Protein AF-A0A7C1BNC7-F1 (afdb_monomer_lite)

Structure (mmCIF, N/CA/C/O backbone):
data_AF-A0A7C1BNC7-F1
#
_entry.id   AF-A0A7C1BNC7-F1
#
loop_
_atom_site.group_PDB
_atom_site.id
_atom_site.type_symbol
_atom_site.label_atom_id
_atom_site.label_alt_id
_atom_site.label_comp_id
_atom_site.label_asym_id
_atom_site.label_entity_id
_atom_site.label_seq_id
_atom_site.pdbx_PDB_ins_code
_atom_site.Cartn_x
_atom_site.Cartn_y
_atom_site.Cartn_z
_atom_site.occupancy
_atom_site.B_iso_or_equiv
_atom_site.auth_seq_id
_atom_site.auth_comp_id
_atom_site.auth_asym_id
_atom_site.auth_atom_id
_atom_site.pdbx_PDB_model_num
ATOM 1 N N . MET A 1 1 ? 32.310 -44.045 19.141 1.00 50.91 1 MET A N 1
ATOM 2 C CA . MET A 1 1 ? 32.135 -44.228 20.597 1.00 50.91 1 MET A CA 1
ATOM 3 C C . MET A 1 1 ? 33.306 -43.571 21.311 1.00 50.91 1 MET A C 1
ATOM 5 O O . MET A 1 1 ? 34.393 -44.099 21.191 1.00 50.91 1 MET A O 1
ATOM 9 N N . HIS A 1 2 ? 33.094 -42.441 21.989 1.00 42.00 2 HIS A N 1
ATOM 10 C CA . HIS A 1 2 ? 33.748 -42.052 23.249 1.00 42.00 2 HIS A CA 1
ATOM 11 C C . HIS A 1 2 ? 32.903 -40.919 23.857 1.00 42.00 2 HIS A C 1
ATOM 13 O O . HIS A 1 2 ? 32.664 -39.899 23.219 1.00 42.00 2 HIS A O 1
ATOM 19 N N . LYS A 1 3 ? 32.340 -41.189 25.039 1.00 45.69 3 LYS A N 1
ATOM 20 C CA . LYS A 1 3 ? 31.534 -40.287 25.878 1.00 45.69 3 LYS A CA 1
ATOM 21 C C . LYS A 1 3 ? 32.444 -39.530 26.868 1.00 45.69 3 LYS A C 1
ATOM 23 O O . LYS A 1 3 ? 33.565 -39.976 27.087 1.00 45.69 3 LYS A O 1
ATOM 28 N N . LEU A 1 4 ? 31.821 -38.561 27.562 1.00 39.50 4 LEU A N 1
ATOM 29 C CA . LEU A 1 4 ? 32.173 -37.865 28.827 1.00 39.50 4 LEU A CA 1
ATOM 30 C C . LEU A 1 4 ? 32.890 -36.510 28.643 1.00 39.50 4 LEU A C 1
ATOM 32 O O . LEU A 1 4 ? 33.807 -36.433 27.843 1.00 39.50 4 LEU A O 1
ATOM 36 N N . SER A 1 5 ? 32.559 -35.397 29.324 1.00 43.25 5 SER A N 1
ATOM 37 C CA . SER A 1 5 ? 31.726 -35.080 30.515 1.00 43.25 5 SER A CA 1
ATOM 38 C C . SER A 1 5 ? 31.451 -33.543 30.529 1.00 43.25 5 SER A C 1
ATOM 40 O O . SER A 1 5 ? 32.332 -32.804 30.107 1.00 43.25 5 SER A O 1
ATOM 42 N N . LEU A 1 6 ? 30.232 -33.017 30.786 1.00 37.44 6 LEU A N 1
ATOM 43 C CA . LEU A 1 6 ? 29.734 -32.380 32.049 1.00 37.44 6 LEU A CA 1
ATOM 44 C C . LEU A 1 6 ? 30.789 -31.492 32.762 1.00 37.44 6 LEU A C 1
ATOM 46 O O . LEU A 1 6 ? 31.862 -32.011 33.039 1.00 37.44 6 LEU A O 1
ATOM 50 N N . PHE A 1 7 ? 30.629 -30.212 33.141 1.00 39.22 7 PHE A N 1
ATOM 51 C CA . PHE A 1 7 ? 29.534 -29.365 33.667 1.00 39.22 7 PHE A CA 1
ATOM 52 C C . PHE A 1 7 ? 30.021 -27.887 33.622 1.00 39.22 7 PHE A C 1
ATOM 54 O O . PHE A 1 7 ? 31.205 -27.676 33.862 1.00 39.22 7 PHE A O 1
ATOM 61 N N . LEU A 1 8 ? 29.150 -26.876 33.474 1.00 39.56 8 LEU A N 1
ATOM 62 C CA . LEU A 1 8 ? 28.948 -25.829 34.502 1.00 39.56 8 LEU A CA 1
ATOM 63 C C . LEU A 1 8 ? 27.827 -24.852 34.104 1.00 39.56 8 LEU A C 1
ATOM 65 O O . LEU A 1 8 ? 27.773 -24.340 32.991 1.00 39.56 8 LEU A O 1
ATOM 69 N N . PHE A 1 9 ? 26.947 -24.607 35.070 1.00 41.94 9 PHE A N 1
ATOM 70 C CA . PHE A 1 9 ? 25.934 -23.559 35.100 1.00 41.94 9 PHE A CA 1
ATOM 71 C C . PHE A 1 9 ? 26.563 -22.163 35.018 1.00 41.94 9 PHE A C 1
ATOM 73 O O . PHE A 1 9 ? 27.420 -21.845 35.839 1.00 41.94 9 PHE A O 1
ATOM 80 N N . THR A 1 10 ? 25.988 -21.290 34.189 1.00 44.81 10 THR A N 1
ATOM 81 C CA . THR A 1 10 ? 25.888 -19.868 34.537 1.00 44.81 10 THR A CA 1
ATOM 82 C C . THR A 1 10 ? 24.502 -19.367 34.149 1.00 44.81 10 THR A C 1
ATOM 84 O O . THR A 1 10 ? 24.225 -19.055 32.995 1.00 44.81 10 THR A O 1
ATOM 87 N N . ILE A 1 11 ? 23.606 -19.323 35.136 1.00 49.06 11 ILE A N 1
ATOM 88 C CA . ILE A 1 11 ? 22.424 -18.464 35.096 1.00 49.06 11 ILE A CA 1
ATOM 89 C C . ILE A 1 11 ? 22.947 -17.032 35.163 1.00 49.06 11 ILE A C 1
ATOM 91 O O . ILE A 1 11 ? 23.511 -16.642 36.182 1.00 49.06 11 ILE A O 1
ATOM 95 N N . LEU A 1 12 ? 22.744 -16.248 34.109 1.00 46.12 12 LEU A N 1
ATOM 96 C CA . LEU A 1 12 ? 22.811 -14.794 34.181 1.00 46.12 12 LEU A CA 1
ATOM 97 C C . LEU A 1 12 ? 21.624 -14.226 33.405 1.00 46.12 12 LEU A C 1
ATOM 99 O O . LEU A 1 12 ? 21.605 -14.198 32.182 1.00 46.12 12 LEU A O 1
ATOM 103 N N . ILE A 1 13 ? 20.658 -13.763 34.200 1.00 46.62 13 ILE A N 1
ATOM 104 C CA . ILE A 1 13 ? 19.745 -12.665 33.893 1.00 46.62 13 ILE A CA 1
ATOM 105 C C . ILE A 1 13 ? 18.776 -12.982 32.748 1.00 46.62 13 ILE A C 1
ATOM 107 O O . ILE A 1 13 ? 18.974 -12.612 31.595 1.00 46.62 13 ILE A O 1
ATOM 111 N N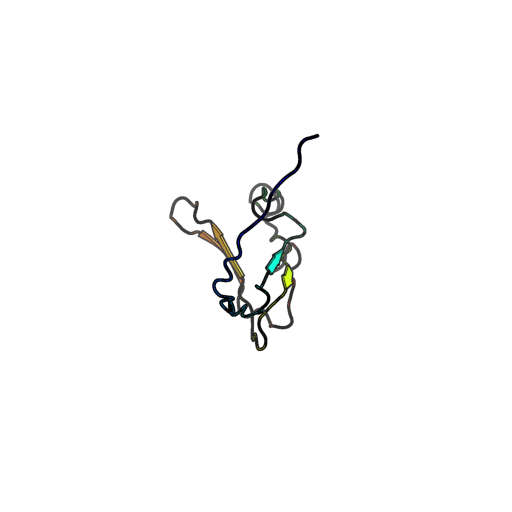 . THR A 1 14 ? 17.628 -13.562 33.111 1.00 42.81 14 THR A N 1
ATOM 112 C CA . THR A 1 14 ? 16.378 -13.200 32.440 1.00 42.81 14 THR A CA 1
ATOM 113 C C . THR A 1 14 ? 16.197 -11.698 32.629 1.00 42.81 14 THR A C 1
ATOM 115 O O . THR A 1 14 ? 15.604 -11.242 33.607 1.00 42.81 14 THR A O 1
ATOM 118 N N . ILE A 1 15 ? 16.741 -10.912 31.704 1.00 52.81 15 ILE A N 1
ATOM 119 C CA . ILE A 1 15 ? 16.151 -9.622 31.397 1.00 52.81 15 ILE A CA 1
ATOM 120 C C . ILE A 1 15 ? 14.716 -10.021 31.049 1.00 52.81 15 ILE A C 1
ATOM 122 O O . ILE A 1 15 ? 14.545 -10.868 30.162 1.00 52.81 15 ILE A O 1
ATOM 126 N N . PRO A 1 16 ? 13.671 -9.507 31.717 1.00 46.69 16 PRO A N 1
ATOM 127 C CA . PRO A 1 16 ? 12.426 -9.419 31.004 1.00 46.69 16 PRO A CA 1
ATOM 128 C C . PRO A 1 16 ? 12.784 -8.446 29.887 1.00 46.69 16 PRO A C 1
ATOM 130 O O . PRO A 1 16 ? 12.801 -7.231 30.079 1.00 46.69 16 PRO A O 1
ATOM 133 N N . LEU A 1 17 ? 13.200 -8.979 28.732 1.00 48.78 17 LEU A N 1
ATOM 134 C CA . LEU A 1 17 ? 12.926 -8.299 27.490 1.00 48.78 17 LEU A CA 1
ATOM 135 C C . LEU A 1 17 ? 11.435 -8.076 27.626 1.00 48.78 17 LEU A C 1
ATOM 137 O O . LEU A 1 17 ? 10.651 -9.024 27.558 1.00 48.78 17 LEU A O 1
ATOM 141 N N . PHE A 1 18 ? 11.068 -6.848 27.979 1.00 49.66 18 PHE A N 1
ATOM 142 C CA . PHE A 1 18 ? 9.753 -6.344 27.706 1.00 49.66 18 PHE A CA 1
ATOM 143 C C . PHE A 1 18 ? 9.629 -6.531 26.198 1.00 49.66 18 PHE A C 1
ATOM 145 O O . PHE A 1 18 ? 9.998 -5.674 25.402 1.00 49.66 18 PHE A O 1
ATOM 152 N N . SER A 1 19 ? 9.175 -7.717 25.796 1.00 47.94 19 SER A N 1
ATOM 153 C CA . SER A 1 19 ? 8.363 -7.846 24.621 1.00 47.94 19 SER A CA 1
ATOM 154 C C . SER A 1 19 ? 7.175 -6.973 24.974 1.00 47.94 19 SER A C 1
ATOM 156 O O . SER A 1 19 ? 6.224 -7.402 25.624 1.00 47.94 19 SER A O 1
ATOM 158 N N . ASN A 1 20 ? 7.266 -5.698 24.604 1.00 51.53 20 ASN A N 1
ATOM 159 C CA . ASN A 1 20 ? 6.083 -5.030 24.126 1.00 51.53 20 ASN A CA 1
ATOM 160 C C . ASN A 1 20 ? 5.623 -5.905 22.964 1.00 51.53 20 ASN A C 1
ATOM 162 O O . ASN A 1 20 ? 6.046 -5.712 21.829 1.00 51.53 20 ASN A O 1
ATOM 166 N N . GLY A 1 21 ? 4.818 -6.920 23.279 1.00 44.84 21 GLY A N 1
ATOM 167 C CA . GLY A 1 21 ? 4.111 -7.775 22.339 1.00 44.84 21 GLY A CA 1
ATOM 168 C C . GLY A 1 21 ? 3.023 -6.983 21.625 1.00 44.84 21 GLY A C 1
ATOM 169 O O . GLY A 1 21 ? 1.910 -7.466 21.461 1.00 44.84 21 GLY A O 1
ATOM 170 N N . GLY A 1 22 ? 3.325 -5.743 21.234 1.00 56.03 22 GLY A N 1
ATOM 171 C CA . GLY A 1 22 ? 2.642 -5.125 20.125 1.00 56.03 22 GLY A CA 1
ATOM 172 C C . GLY A 1 22 ? 3.072 -5.918 18.907 1.00 56.03 22 GLY A C 1
ATOM 173 O O . GLY A 1 22 ? 4.249 -5.909 18.547 1.00 56.03 22 GLY A O 1
ATOM 174 N N . MET A 1 23 ? 2.137 -6.661 18.323 1.00 65.06 23 MET A N 1
ATOM 175 C CA . MET A 1 23 ? 2.317 -7.221 16.990 1.00 65.06 23 MET A CA 1
ATOM 176 C C . MET A 1 23 ? 2.846 -6.101 16.091 1.00 65.06 23 MET A C 1
ATOM 178 O O . MET A 1 23 ? 2.244 -5.029 16.032 1.00 65.06 23 MET A O 1
ATOM 182 N N . ALA A 1 24 ? 4.000 -6.311 15.455 1.00 84.25 24 ALA A N 1
ATOM 183 C CA . ALA A 1 24 ? 4.484 -5.361 14.467 1.00 84.25 24 ALA A CA 1
ATOM 184 C C . ALA A 1 24 ? 3.454 -5.306 13.336 1.00 84.25 24 ALA A C 1
ATOM 186 O O . ALA A 1 24 ? 3.027 -6.349 12.841 1.00 84.25 24 ALA A O 1
ATOM 187 N N . MET A 1 25 ? 3.030 -4.099 12.962 1.00 94.25 25 MET A N 1
ATOM 188 C CA . MET A 1 25 ? 2.155 -3.924 11.811 1.00 94.25 25 MET A CA 1
ATOM 189 C C . MET A 1 25 ? 2.878 -4.433 10.561 1.00 94.25 25 MET A C 1
ATOM 191 O O . MET A 1 25 ? 4.044 -4.104 10.335 1.00 94.25 25 MET A O 1
ATOM 195 N N . GLU A 1 26 ? 2.182 -5.226 9.757 1.00 96.50 26 GLU A N 1
ATOM 196 C CA . GLU A 1 26 ? 2.716 -5.832 8.540 1.00 96.50 26 GLU A CA 1
ATOM 197 C C . GLU A 1 26 ? 1.924 -5.347 7.328 1.00 96.50 26 GLU A C 1
ATOM 199 O O . GLU A 1 26 ? 0.714 -5.141 7.424 1.00 96.50 26 GLU A O 1
ATOM 204 N N . ILE A 1 27 ? 2.604 -5.201 6.189 1.00 97.38 27 ILE A N 1
ATOM 205 C CA . ILE A 1 27 ? 2.004 -4.946 4.881 1.00 97.38 27 ILE A CA 1
ATOM 206 C C . ILE A 1 27 ? 2.504 -5.984 3.870 1.00 97.38 27 ILE A C 1
ATOM 208 O O . ILE A 1 27 ? 3.698 -6.274 3.796 1.00 97.38 27 ILE A O 1
ATOM 212 N N . VAL A 1 28 ? 1.586 -6.545 3.087 1.00 98.19 28 VAL A N 1
ATOM 213 C CA . VAL A 1 28 ? 1.848 -7.589 2.091 1.00 98.19 28 VAL A CA 1
ATOM 214 C C . VAL A 1 28 ? 1.140 -7.289 0.774 1.00 98.19 28 VAL A C 1
ATOM 216 O O . VAL A 1 28 ? 0.132 -6.584 0.732 1.00 98.19 28 VAL A O 1
ATOM 219 N N . SER A 1 29 ? 1.636 -7.877 -0.312 1.00 98.38 29 SER A N 1
ATOM 220 C CA . SER A 1 29 ? 0.998 -7.832 -1.625 1.00 98.38 29 SER A CA 1
ATOM 221 C C . SER A 1 29 ? 0.785 -9.240 -2.179 1.00 98.38 29 SER A C 1
ATOM 223 O O . SER A 1 29 ? 1.583 -10.144 -1.932 1.00 98.38 29 SER A O 1
ATOM 225 N N . LYS A 1 30 ? -0.303 -9.431 -2.934 1.00 98.25 30 LYS A N 1
ATOM 226 C CA . LYS A 1 30 ? -0.522 -10.624 -3.765 1.00 98.25 30 LYS A CA 1
ATOM 227 C C . LYS A 1 30 ? 0.227 -10.524 -5.100 1.00 98.25 30 LYS A C 1
ATOM 229 O O . LYS A 1 30 ? 0.442 -11.551 -5.736 1.00 98.25 30 LYS A O 1
ATOM 234 N N . ASP A 1 31 ? 0.639 -9.319 -5.493 1.00 98.12 31 ASP A N 1
ATOM 235 C CA . ASP A 1 31 ? 1.244 -9.048 -6.797 1.00 98.12 31 ASP A CA 1
ATOM 236 C C . ASP A 1 31 ? 2.765 -9.263 -6.788 1.00 98.12 31 ASP A C 1
ATOM 238 O O . ASP A 1 31 ? 3.345 -9.695 -7.783 1.00 98.12 31 ASP A O 1
ATOM 242 N N . PHE A 1 32 ? 3.422 -9.022 -5.650 1.00 98.19 32 PHE A N 1
ATOM 243 C CA . PHE A 1 32 ? 4.847 -9.294 -5.458 1.00 98.19 32 PHE A CA 1
ATOM 244 C C . PHE A 1 32 ? 5.196 -9.503 -3.982 1.00 98.19 32 PHE A C 1
ATOM 246 O O . PHE A 1 32 ? 4.463 -9.112 -3.075 1.00 98.19 32 PHE A O 1
ATOM 253 N N . LYS A 1 33 ? 6.350 -10.127 -3.728 1.00 98.06 33 LYS A N 1
ATOM 254 C CA . LYS A 1 33 ? 6.896 -10.289 -2.372 1.00 98.06 33 LYS A CA 1
ATOM 255 C C . LYS A 1 33 ? 7.874 -9.161 -2.054 1.00 98.06 33 LYS A C 1
ATOM 257 O O . LYS A 1 33 ? 8.446 -8.556 -2.956 1.00 98.06 33 LYS A O 1
ATOM 262 N N . HIS A 1 34 ? 8.112 -8.932 -0.766 1.00 97.31 34 HIS A N 1
ATOM 263 C CA . HIS A 1 34 ? 9.127 -7.989 -0.302 1.00 97.31 34 HIS A CA 1
ATOM 264 C C . HIS A 1 34 ? 10.493 -8.255 -0.966 1.00 97.31 34 HIS A C 1
ATOM 266 O O . HIS A 1 34 ? 10.934 -9.404 -1.046 1.00 97.31 34 HIS A O 1
ATOM 272 N N . ASN A 1 35 ? 11.141 -7.191 -1.450 1.00 96.69 35 ASN A N 1
ATOM 273 C CA . ASN A 1 35 ? 12.423 -7.216 -2.170 1.00 96.69 35 ASN A CA 1
ATOM 274 C C . ASN A 1 35 ? 12.455 -8.108 -3.421 1.00 96.69 35 ASN A C 1
ATOM 276 O O . ASN A 1 35 ? 13.514 -8.610 -3.797 1.00 96.69 35 ASN A O 1
ATOM 280 N N . GLN A 1 36 ? 11.312 -8.364 -4.053 1.00 97.88 36 GLN A N 1
ATOM 281 C CA . GLN A 1 36 ? 11.260 -8.990 -5.372 1.00 97.88 36 GLN A CA 1
ATOM 282 C C . GLN A 1 36 ? 10.921 -7.949 -6.435 1.00 97.88 36 GLN A C 1
ATOM 284 O O . GLN A 1 36 ? 10.422 -6.869 -6.125 1.00 97.88 36 GLN A O 1
ATOM 289 N N . SER A 1 37 ? 11.197 -8.281 -7.695 1.00 96.94 37 SER A N 1
ATOM 290 C CA . SER A 1 37 ? 10.874 -7.414 -8.825 1.00 96.94 37 SER A CA 1
ATOM 291 C C . SER A 1 37 ? 9.380 -7.096 -8.876 1.00 96.94 37 SER A C 1
ATOM 293 O O . SER A 1 37 ? 8.544 -7.991 -8.742 1.00 96.94 37 SER A O 1
ATOM 295 N N . ILE A 1 38 ? 9.064 -5.825 -9.117 1.00 97.62 38 ILE A N 1
ATOM 296 C CA . ILE A 1 38 ? 7.698 -5.355 -9.339 1.00 97.62 38 ILE A CA 1
ATOM 297 C C . ILE A 1 38 ? 7.266 -5.776 -10.758 1.00 97.62 38 ILE A C 1
ATOM 299 O O . ILE A 1 38 ? 7.981 -5.478 -11.719 1.00 97.62 38 ILE A O 1
ATOM 303 N N . PRO A 1 39 ? 6.132 -6.484 -10.925 1.00 98.19 39 PRO A N 1
ATOM 304 C CA . PRO A 1 39 ? 5.629 -6.864 -12.242 1.00 98.19 39 PRO A CA 1
ATOM 305 C C . PRO A 1 39 ? 5.368 -5.651 -13.159 1.00 98.19 39 PRO A C 1
ATOM 307 O O . PRO A 1 39 ? 4.832 -4.651 -12.679 1.00 98.19 39 PRO A O 1
ATOM 310 N N . PRO A 1 40 ? 5.622 -5.746 -14.484 1.00 98.31 40 PRO A N 1
ATOM 311 C CA . PRO A 1 40 ? 5.472 -4.618 -15.415 1.00 98.31 40 PRO A CA 1
ATOM 312 C C . PRO A 1 40 ? 4.090 -3.958 -15.430 1.00 98.31 40 PRO A C 1
ATOM 314 O O . PRO A 1 40 ? 3.963 -2.788 -15.757 1.00 98.31 40 PRO A O 1
ATOM 317 N N . ILE A 1 41 ? 3.027 -4.678 -15.055 1.00 98.38 41 ILE A N 1
ATOM 318 C CA . ILE A 1 41 ? 1.672 -4.108 -14.979 1.00 98.38 41 ILE A CA 1
ATOM 319 C C . ILE A 1 41 ? 1.575 -2.901 -14.023 1.00 98.38 41 ILE A C 1
ATOM 321 O O . ILE A 1 41 ? 0.708 -2.054 -14.238 1.00 98.38 41 ILE A O 1
ATOM 325 N N . HIS A 1 42 ? 2.476 -2.807 -13.037 1.00 98.06 42 HIS A N 1
ATOM 326 C CA . HIS A 1 42 ? 2.570 -1.715 -12.058 1.00 98.06 42 HIS A CA 1
ATOM 327 C C . HIS A 1 42 ? 3.630 -0.661 -12.400 1.00 98.06 42 HIS A C 1
ATOM 329 O O . HIS A 1 42 ? 3.973 0.153 -11.548 1.00 98.06 42 HIS A O 1
ATOM 335 N N . THR A 1 43 ? 4.211 -0.710 -13.598 1.00 96.62 43 THR A N 1
ATOM 336 C CA .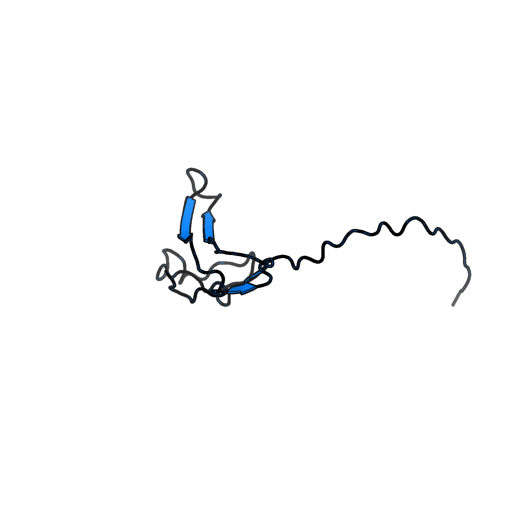 THR A 1 43 ? 5.245 0.234 -14.036 1.00 96.62 43 THR A CA 1
ATOM 337 C C . THR A 1 43 ? 4.806 0.957 -15.306 1.00 96.62 43 THR A C 1
ATOM 339 O O . THR A 1 43 ? 3.787 0.621 -15.922 1.00 96.62 43 THR A O 1
ATOM 342 N N . CYS A 1 44 ? 5.617 1.925 -15.738 1.00 95.19 44 CYS A N 1
ATOM 343 C CA . CYS A 1 44 ? 5.428 2.646 -16.996 1.00 95.19 44 CYS A CA 1
ATOM 344 C C . CYS A 1 44 ? 5.558 1.761 -18.251 1.00 95.19 44 CYS A C 1
ATOM 346 O O . CYS A 1 44 ? 5.080 2.154 -19.313 1.00 95.19 44 CYS A O 1
ATOM 348 N N . ASP A 1 45 ? 6.151 0.567 -18.137 1.00 97.12 45 ASP A N 1
ATOM 349 C CA . ASP A 1 45 ? 6.218 -0.416 -19.228 1.00 97.12 45 ASP A CA 1
ATOM 350 C C . ASP A 1 45 ? 4.902 -1.197 -19.402 1.00 97.12 45 ASP A C 1
ATOM 352 O O . ASP A 1 45 ? 4.731 -1.931 -20.380 1.00 97.12 45 ASP A O 1
ATOM 356 N N . GLY A 1 46 ? 3.973 -1.082 -18.448 1.00 97.25 46 GLY A N 1
ATOM 357 C CA . GLY A 1 46 ? 2.679 -1.750 -18.473 1.00 97.25 46 GLY A CA 1
ATOM 358 C C . GLY A 1 46 ? 1.510 -0.780 -18.403 1.00 97.25 46 GLY A C 1
ATOM 359 O O . GLY A 1 46 ? 1.355 0.100 -19.243 1.00 97.25 46 GLY A O 1
ATOM 360 N N . LYS A 1 47 ? 0.606 -1.022 -17.451 1.00 97.75 47 LYS A N 1
ATOM 361 C CA . LYS A 1 47 ? -0.659 -0.284 -17.330 1.00 97.75 47 LYS A CA 1
ATOM 362 C C . LYS A 1 47 ? -0.639 0.761 -16.219 1.00 97.75 47 LYS A C 1
ATOM 364 O O . LYS A 1 47 ? -1.670 1.394 -16.013 1.00 97.75 47 LYS A O 1
ATOM 369 N N . ASP A 1 48 ? 0.485 0.892 -15.516 1.00 96.75 48 ASP A N 1
ATOM 370 C CA . ASP A 1 48 ? 0.639 1.800 -14.380 1.00 96.75 48 ASP A CA 1
ATOM 371 C C . ASP A 1 48 ? -0.453 1.599 -13.307 1.00 96.75 48 ASP A C 1
ATOM 373 O O . ASP A 1 48 ? -0.997 2.542 -12.739 1.00 96.75 48 ASP A O 1
ATOM 377 N N . LEU A 1 49 ? -0.848 0.338 -13.070 1.00 97.62 49 LEU A N 1
ATOM 378 C CA . LEU A 1 49 ? -1.851 0.020 -12.051 1.00 97.62 49 LEU A CA 1
ATOM 379 C C . LEU A 1 49 ? -1.188 -0.056 -10.680 1.00 97.62 49 LEU A C 1
ATOM 381 O O . LEU A 1 49 ? -0.219 -0.793 -10.505 1.00 97.62 49 LEU A O 1
ATOM 385 N N . SER A 1 50 ? -1.768 0.601 -9.679 1.00 97.62 50 SER A N 1
ATOM 386 C CA . SER A 1 50 ? -1.337 0.431 -8.291 1.00 97.62 50 SER A CA 1
ATOM 387 C C . SER A 1 50 ? -1.413 -1.046 -7.866 1.00 97.62 50 SER A C 1
ATOM 389 O O . SER A 1 50 ? -2.340 -1.760 -8.271 1.00 97.62 50 SER A O 1
ATOM 391 N N . PRO A 1 51 ? -0.437 -1.562 -7.100 1.00 98.12 51 PRO A N 1
ATOM 392 C CA . PRO A 1 51 ? -0.453 -2.955 -6.682 1.00 98.12 51 PRO A CA 1
ATOM 393 C C . PRO A 1 51 ? -1.475 -3.193 -5.575 1.00 98.12 51 PRO A C 1
ATOM 395 O O . PRO A 1 51 ? -1.804 -2.298 -4.797 1.00 98.12 51 PRO A O 1
ATOM 398 N N . HIS A 1 52 ? -1.928 -4.436 -5.452 1.00 98.50 52 HIS A N 1
ATOM 399 C CA . HIS A 1 52 ? -2.649 -4.874 -4.265 1.00 98.50 52 HIS A CA 1
ATOM 400 C C . HIS A 1 52 ? -1.774 -4.663 -3.022 1.00 98.50 52 HIS A C 1
ATOM 402 O O . HIS A 1 52 ? -0.639 -5.145 -2.975 1.00 98.50 52 HIS A O 1
ATOM 408 N N . LEU A 1 53 ? -2.331 -4.081 -1.964 1.00 98.69 53 LEU A N 1
ATOM 409 C CA . LEU A 1 53 ? -1.691 -3.968 -0.654 1.00 98.69 53 LEU A CA 1
ATOM 410 C C . LEU A 1 53 ? -2.684 -4.366 0.432 1.00 98.69 53 LEU A C 1
ATOM 412 O O . LEU A 1 53 ? -3.803 -3.875 0.446 1.00 98.69 53 LEU A O 1
ATOM 416 N N . ALA A 1 54 ? -2.278 -5.217 1.365 1.00 98.50 54 ALA A N 1
ATOM 417 C CA . ALA A 1 54 ? -3.065 -5.564 2.543 1.00 98.50 54 ALA A CA 1
ATOM 418 C C . ALA A 1 54 ? -2.201 -5.445 3.792 1.00 98.50 54 ALA A C 1
ATOM 420 O O . ALA A 1 54 ? -1.010 -5.744 3.742 1.00 98.50 54 ALA A O 1
A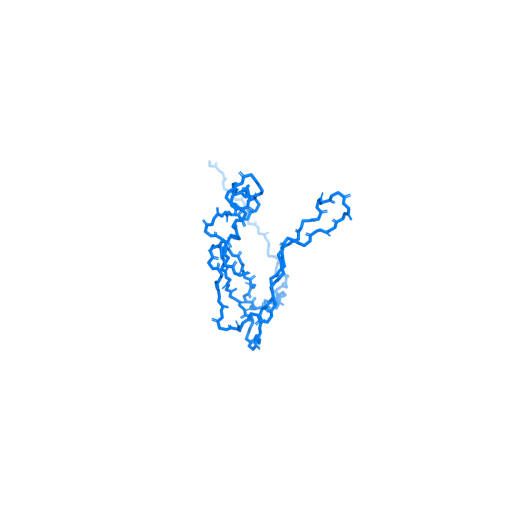TOM 421 N N . TRP A 1 55 ? -2.785 -5.022 4.907 1.00 98.06 55 TRP A N 1
ATOM 422 C CA . TRP A 1 55 ? -2.064 -4.853 6.162 1.00 98.06 55 TRP A CA 1
ATOM 423 C C . TRP A 1 55 ? -2.821 -5.419 7.355 1.00 98.06 55 TRP A C 1
ATOM 425 O O . TRP A 1 55 ? -4.047 -5.531 7.365 1.00 98.06 55 TRP A O 1
ATOM 435 N N . SER A 1 56 ? -2.069 -5.780 8.389 1.00 97.12 56 SER A N 1
ATOM 436 C CA . SER A 1 56 ? -2.605 -6.319 9.636 1.00 97.12 56 SER A CA 1
ATOM 437 C C . SER A 1 56 ? -1.743 -5.900 10.826 1.00 97.12 56 SER A C 1
ATOM 439 O O . SER A 1 56 ? -0.664 -5.338 10.653 1.00 97.12 56 SER A O 1
ATOM 441 N N . GLY A 1 57 ? -2.233 -6.132 12.047 1.00 96.00 57 GLY A N 1
ATOM 442 C CA . GLY A 1 57 ? -1.486 -5.791 13.262 1.00 96.00 57 GLY A CA 1
ATOM 443 C C . GLY A 1 57 ? -1.442 -4.292 13.574 1.00 96.00 57 GLY A C 1
ATOM 444 O O . GLY A 1 57 ? -0.511 -3.831 14.225 1.00 96.00 57 GLY A O 1
ATOM 445 N N . ALA A 1 58 ? -2.429 -3.516 13.113 1.00 95.81 58 ALA A N 1
ATOM 446 C CA . ALA A 1 58 ? -2.554 -2.113 13.498 1.00 95.81 58 ALA A CA 1
ATOM 447 C C . ALA A 1 58 ? -2.736 -1.984 15.030 1.00 95.81 58 ALA A C 1
ATOM 449 O O . ALA A 1 58 ? -3.519 -2.752 15.600 1.00 95.81 58 ALA A O 1
ATOM 450 N N . PRO A 1 59 ? -2.050 -1.039 15.703 1.00 94.38 59 PRO A N 1
ATOM 451 C CA . PRO A 1 59 ? -2.207 -0.826 17.139 1.00 94.38 59 PRO A CA 1
ATOM 452 C C . PRO A 1 59 ? -3.655 -0.539 17.555 1.00 94.38 59 PRO A C 1
ATOM 454 O O . PRO A 1 59 ? -4.437 0.064 16.816 1.00 94.38 59 PRO A O 1
ATOM 457 N N . GLU A 1 60 ? -4.017 -0.919 18.781 1.00 94.00 60 GLU A N 1
ATOM 458 C CA . GLU A 1 60 ? -5.326 -0.565 19.324 1.00 94.00 60 GLU A CA 1
ATOM 459 C C . GLU A 1 60 ? -5.506 0.962 19.340 1.00 94.00 60 GLU A C 1
ATOM 461 O O . GLU A 1 60 ? -4.612 1.722 19.716 1.00 94.00 60 GLU A O 1
ATOM 466 N N . GLY A 1 61 ? -6.679 1.424 18.907 1.00 96.06 61 GLY A N 1
ATOM 467 C CA . GLY A 1 61 ? -6.997 2.847 18.858 1.00 96.06 61 GLY A CA 1
ATOM 468 C C . GLY A 1 61 ? -6.543 3.581 17.592 1.00 96.06 61 GLY A C 1
ATOM 469 O O . GLY A 1 61 ? -6.800 4.789 17.522 1.00 96.06 61 GLY A O 1
ATOM 470 N N . THR A 1 62 ? -5.958 2.903 16.589 1.00 96.75 62 THR A N 1
ATOM 471 C CA . THR A 1 62 ? -5.694 3.484 15.258 1.00 96.75 62 THR A CA 1
ATOM 472 C C . THR A 1 62 ? -6.933 4.209 14.722 1.00 96.75 62 THR A C 1
ATOM 474 O O . THR A 1 62 ? -8.043 3.677 14.739 1.00 96.75 62 THR A O 1
ATOM 477 N N . LYS A 1 63 ? -6.749 5.454 14.264 1.00 98.19 63 LYS A N 1
ATOM 478 C CA . LYS A 1 63 ? -7.835 6.311 13.747 1.00 98.19 63 LYS A CA 1
ATOM 479 C C . LYS A 1 63 ? -7.899 6.336 12.227 1.00 98.19 63 LYS A C 1
ATOM 481 O O . LYS A 1 63 ? -8.985 6.418 11.660 1.00 98.19 63 LYS A O 1
ATOM 486 N N . SER A 1 64 ? -6.747 6.221 11.584 1.00 98.31 64 SER A N 1
ATOM 487 C CA . SER A 1 64 ? -6.604 6.197 10.136 1.00 98.31 64 SER A CA 1
ATOM 488 C C . SER A 1 64 ? -5.227 5.664 9.751 1.00 98.31 64 SER A C 1
ATOM 490 O O . SER A 1 64 ? -4.316 5.649 10.582 1.00 98.31 64 SER A O 1
ATOM 492 N N . PHE A 1 65 ? -5.071 5.300 8.482 1.00 98.44 65 PHE A N 1
ATOM 493 C CA . PHE A 1 65 ? -3.793 4.959 7.866 1.00 98.44 65 PHE A CA 1
ATOM 494 C C . PHE A 1 65 ? -3.375 6.009 6.832 1.00 98.44 65 PHE A C 1
ATOM 496 O O . PHE A 1 65 ? -4.193 6.786 6.323 1.00 98.44 65 PHE A O 1
ATOM 503 N N . ALA A 1 66 ? -2.083 6.005 6.521 1.00 97.75 66 ALA A N 1
ATOM 504 C CA . ALA A 1 66 ? -1.511 6.674 5.366 1.00 97.75 66 ALA A CA 1
ATOM 505 C C . ALA A 1 66 ? -0.593 5.686 4.635 1.00 97.75 66 ALA A C 1
ATOM 507 O O . ALA A 1 66 ? 0.046 4.847 5.271 1.00 97.75 66 ALA A O 1
ATOM 508 N N . LEU A 1 67 ? -0.540 5.801 3.313 1.00 97.56 67 LEU A N 1
ATOM 509 C CA . LEU A 1 67 ? 0.317 5.040 2.420 1.00 97.56 67 LEU A CA 1
ATOM 510 C C . LEU A 1 67 ? 1.206 6.019 1.657 1.00 97.56 67 LEU A C 1
ATOM 512 O O . LEU A 1 67 ? 0.704 6.972 1.065 1.00 97.56 67 LEU A O 1
ATOM 516 N N . SER A 1 68 ? 2.510 5.755 1.659 1.00 97.06 68 SER A N 1
ATOM 517 C CA . SER A 1 68 ? 3.480 6.449 0.819 1.00 97.06 68 SER A CA 1
ATOM 518 C C . SER A 1 68 ? 4.331 5.416 0.091 1.00 97.06 68 SER A C 1
ATOM 520 O O . SER A 1 68 ? 4.908 4.533 0.729 1.00 97.06 68 SER A O 1
ATOM 522 N N . CYS A 1 69 ? 4.396 5.517 -1.232 1.00 96.94 69 CYS A N 1
ATOM 523 C CA . CYS A 1 69 ? 5.316 4.759 -2.069 1.00 96.94 69 CYS A CA 1
ATOM 524 C C . CYS A 1 69 ? 6.398 5.722 -2.557 1.00 96.94 69 CYS A C 1
ATOM 526 O O . CYS A 1 69 ? 6.096 6.649 -3.308 1.00 96.94 69 CYS A O 1
ATOM 528 N N . ILE A 1 70 ? 7.629 5.530 -2.082 1.00 97.50 70 ILE A N 1
ATOM 529 C CA . ILE A 1 70 ? 8.756 6.433 -2.325 1.00 97.50 70 ILE A CA 1
ATOM 530 C C . ILE A 1 70 ? 9.853 5.659 -3.049 1.00 97.50 70 ILE A C 1
ATOM 532 O O . ILE A 1 70 ? 10.238 4.584 -2.590 1.00 97.50 70 ILE A O 1
ATOM 536 N N . ASP A 1 71 ? 10.351 6.222 -4.145 1.00 97.19 71 ASP A N 1
ATOM 537 C CA . ASP A 1 71 ? 11.574 5.805 -4.820 1.00 97.19 71 ASP A CA 1
ATOM 538 C C . ASP A 1 71 ? 12.740 6.703 -4.360 1.00 97.19 71 ASP A C 1
ATOM 540 O O . ASP A 1 71 ? 12.812 7.866 -4.772 1.00 97.19 71 ASP A O 1
ATOM 544 N N . PRO A 1 72 ? 13.629 6.211 -3.477 1.00 97.19 72 PRO A N 1
ATOM 545 C CA . PRO A 1 72 ? 14.817 6.948 -3.049 1.00 97.19 72 PRO A CA 1
ATOM 546 C C . PRO A 1 72 ? 15.940 6.942 -4.101 1.00 97.19 72 PRO A C 1
ATOM 548 O O . PRO A 1 72 ? 16.902 7.698 -3.965 1.00 97.19 72 PRO A O 1
ATOM 551 N N . ASP A 1 73 ? 15.836 6.102 -5.136 1.00 96.88 73 ASP A N 1
ATOM 552 C CA . ASP A 1 73 ? 16.847 5.944 -6.184 1.00 96.88 73 ASP A CA 1
ATOM 553 C C . ASP A 1 73 ? 16.598 6.888 -7.378 1.00 96.88 73 ASP A C 1
ATOM 555 O O . ASP A 1 73 ? 17.385 6.920 -8.333 1.00 96.88 73 ASP A O 1
ATOM 559 N N . ALA A 1 74 ? 15.524 7.687 -7.340 1.00 96.50 74 ALA A N 1
ATOM 560 C CA . ALA A 1 74 ? 15.188 8.603 -8.417 1.00 96.50 74 ALA A CA 1
ATOM 561 C C . ALA A 1 74 ? 16.281 9.686 -8.614 1.00 96.50 74 ALA A C 1
ATOM 563 O O . ALA A 1 74 ? 16.878 10.172 -7.649 1.00 96.50 74 ALA A O 1
ATOM 564 N N . PRO A 1 75 ? 16.546 10.142 -9.861 1.00 94.31 75 PRO A N 1
ATOM 565 C CA . PRO A 1 75 ? 17.730 10.957 -10.176 1.00 94.31 75 PRO A CA 1
ATOM 566 C C . PRO A 1 75 ? 17.862 12.293 -9.427 1.00 94.31 75 PRO A C 1
ATOM 568 O O . PRO A 1 75 ? 18.953 12.857 -9.376 1.00 94.31 75 PRO A O 1
ATOM 571 N N . MET A 1 76 ? 16.759 12.821 -8.889 1.00 94.06 76 MET A N 1
ATOM 572 C CA . MET A 1 76 ? 16.692 14.120 -8.208 1.00 94.06 76 MET A CA 1
ATOM 573 C C . MET A 1 76 ? 16.416 13.984 -6.697 1.00 94.06 76 MET A C 1
ATOM 575 O O . MET A 1 76 ? 16.007 14.960 -6.067 1.00 94.06 76 MET A O 1
ATOM 579 N N . GLY A 1 77 ? 16.657 12.800 -6.122 1.00 94.06 77 GLY A N 1
ATOM 580 C CA . GLY A 1 77 ? 16.289 12.444 -4.748 1.00 94.06 77 GLY A CA 1
ATOM 581 C C . GLY A 1 77 ? 14.893 11.827 -4.666 1.00 94.06 77 GLY A C 1
ATOM 582 O O . GLY A 1 77 ? 14.289 11.546 -5.698 1.00 94.06 77 GLY A O 1
ATOM 583 N N . ASP A 1 78 ? 14.392 11.639 -3.443 1.00 96.94 78 ASP A N 1
ATOM 584 C CA . ASP A 1 78 ? 13.128 10.952 -3.154 1.00 96.94 78 ASP A CA 1
ATOM 585 C C . ASP A 1 78 ? 11.973 11.371 -4.080 1.00 96.94 78 ASP A C 1
ATOM 587 O O . ASP A 1 78 ? 11.567 12.540 -4.122 1.00 96.94 78 ASP A O 1
ATOM 591 N N . PHE A 1 79 ? 11.390 10.391 -4.770 1.00 96.81 79 PHE A N 1
ATOM 592 C CA . PHE A 1 79 ? 10.206 10.574 -5.601 1.00 96.81 79 PHE A CA 1
ATOM 593 C C . PHE A 1 79 ? 9.008 9.831 -5.010 1.00 96.81 79 PHE A C 1
ATOM 595 O O . PHE A 1 79 ? 9.048 8.623 -4.795 1.00 96.81 79 PHE A O 1
ATOM 602 N N . ILE A 1 80 ? 7.910 10.543 -4.756 1.00 96.56 80 ILE A N 1
ATOM 603 C CA . ILE A 1 80 ? 6.678 9.944 -4.231 1.00 96.56 80 ILE A CA 1
ATOM 604 C C . ILE A 1 80 ? 5.818 9.478 -5.411 1.00 96.56 80 ILE A C 1
ATOM 606 O O . ILE A 1 80 ? 5.187 10.294 -6.080 1.00 96.56 80 ILE A O 1
ATOM 610 N N . HIS A 1 81 ? 5.763 8.167 -5.642 1.00 96.12 81 HIS A N 1
ATOM 611 C CA . HIS A 1 81 ? 4.920 7.549 -6.671 1.00 96.12 81 HIS A CA 1
ATOM 612 C C . HIS A 1 81 ? 3.441 7.529 -6.292 1.00 96.12 81 HIS A C 1
ATOM 614 O O . HIS A 1 81 ? 2.576 7.633 -7.157 1.00 96.12 81 HIS A O 1
ATOM 620 N N . TRP A 1 82 ? 3.139 7.374 -5.002 1.00 97.19 82 TRP A N 1
ATOM 621 C CA . TRP A 1 82 ? 1.764 7.250 -4.528 1.00 97.19 82 TRP A CA 1
ATOM 622 C C . TRP A 1 82 ? 1.655 7.751 -3.092 1.00 97.19 82 TRP A C 1
ATOM 624 O O . TRP A 1 82 ? 2.453 7.359 -2.240 1.00 97.19 82 TRP A O 1
ATOM 634 N N . LEU A 1 83 ? 0.678 8.620 -2.829 1.00 97.19 83 LEU A N 1
ATOM 635 C CA . LEU A 1 83 ? 0.391 9.162 -1.504 1.00 97.19 83 LEU A CA 1
ATOM 636 C C . LEU A 1 83 ? -1.114 9.139 -1.257 1.00 97.19 83 LEU A C 1
ATOM 638 O O . LEU A 1 83 ? -1.868 9.877 -1.891 1.00 97.19 83 LEU A O 1
ATOM 642 N N . VAL A 1 84 ? -1.533 8.334 -0.287 1.00 97.62 84 VAL A N 1
ATOM 643 C CA . VAL A 1 84 ? -2.929 8.229 0.146 1.00 97.62 84 VAL A CA 1
ATOM 644 C C . VAL A 1 84 ? -2.971 8.431 1.653 1.00 97.62 84 VAL A C 1
ATOM 646 O O . VAL A 1 84 ? -2.197 7.832 2.392 1.00 97.62 84 VAL A O 1
ATOM 649 N N . TYR A 1 85 ? -3.864 9.282 2.141 1.00 97.81 85 TYR A N 1
ATOM 650 C CA . TYR A 1 85 ? -3.986 9.586 3.567 1.00 97.81 85 TYR A CA 1
ATOM 651 C C . TYR A 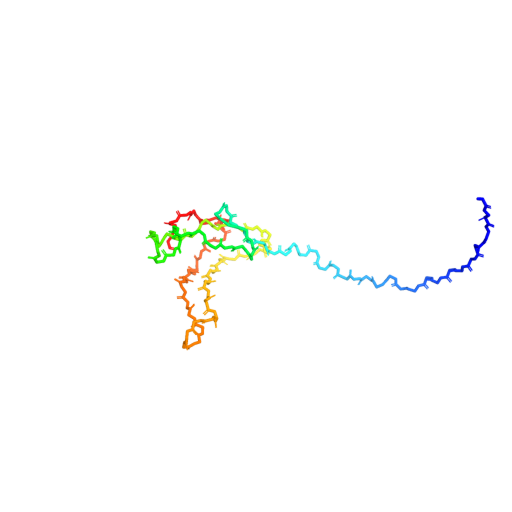1 85 ? -5.453 9.621 3.989 1.00 97.81 85 TYR A C 1
ATOM 653 O O . TYR A 1 85 ? -6.353 9.612 3.152 1.00 97.81 85 TYR A O 1
ATOM 661 N N . ASN A 1 86 ? -5.695 9.644 5.303 1.00 97.88 86 ASN A N 1
ATOM 662 C CA . ASN A 1 86 ? -7.033 9.524 5.894 1.00 97.88 86 ASN A CA 1
ATOM 663 C C . ASN A 1 86 ? -7.773 8.240 5.476 1.00 97.88 86 ASN A C 1
ATOM 665 O O . ASN A 1 86 ? -9.003 8.216 5.427 1.00 97.88 86 ASN A O 1
ATOM 669 N N . ILE A 1 87 ? -7.034 7.156 5.219 1.00 98.25 87 ILE A N 1
ATOM 670 C CA . ILE A 1 87 ? -7.624 5.836 4.986 1.00 98.25 87 ILE A CA 1
ATOM 671 C C . ILE A 1 87 ? -8.324 5.417 6.291 1.00 98.25 87 ILE A C 1
ATOM 673 O O . ILE A 1 87 ? -7.660 5.399 7.332 1.00 98.25 87 ILE A O 1
ATOM 677 N N . PRO A 1 88 ? -9.634 5.105 6.294 1.00 98.38 88 PRO A N 1
ATOM 678 C CA . PRO A 1 88 ? -10.348 4.758 7.520 1.00 98.38 88 PRO A CA 1
ATOM 679 C C . PRO A 1 88 ? -9.706 3.572 8.249 1.00 98.38 88 PRO A C 1
ATOM 681 O O . PRO A 1 88 ? -9.273 2.617 7.611 1.00 98.38 88 PRO A O 1
ATOM 684 N N . ALA A 1 89 ? -9.706 3.585 9.587 1.00 98.06 89 ALA A N 1
ATOM 685 C CA . ALA A 1 89 ? -9.145 2.492 10.396 1.00 98.06 89 ALA A CA 1
ATOM 686 C C . ALA A 1 89 ? -9.802 1.116 10.151 1.00 98.06 89 ALA A C 1
ATOM 688 O O . ALA A 1 89 ? -9.246 0.090 10.530 1.00 98.06 89 ALA A O 1
ATOM 689 N N . THR A 1 90 ? -10.985 1.089 9.532 1.00 97.81 90 THR A N 1
ATOM 690 C CA . THR A 1 90 ? -11.701 -0.133 9.142 1.00 97.81 90 THR A CA 1
ATOM 691 C C . THR A 1 90 ? -11.184 -0.760 7.846 1.00 97.81 90 THR A C 1
ATOM 693 O O . THR A 1 90 ? -11.557 -1.889 7.532 1.00 97.81 90 THR A O 1
ATOM 696 N N . VAL A 1 91 ? -10.351 -0.052 7.082 1.00 98.25 91 VAL A N 1
ATOM 697 C CA . VAL A 1 91 ? -9.741 -0.559 5.850 1.00 98.25 91 VAL A CA 1
ATOM 698 C C . VAL A 1 91 ? -8.453 -1.301 6.196 1.00 98.25 91 VAL A C 1
ATOM 700 O O . VAL A 1 91 ? -7.631 -0.815 6.969 1.00 98.25 91 VAL A O 1
ATOM 703 N N . SER A 1 92 ? -8.284 -2.482 5.607 1.00 97.75 92 SER A N 1
ATOM 704 C CA . SER A 1 92 ? -7.094 -3.334 5.760 1.00 97.75 92 SER A CA 1
ATOM 705 C C . SER A 1 92 ? -6.530 -3.828 4.425 1.00 97.75 92 SER A C 1
ATOM 707 O O . SER A 1 92 ? -5.592 -4.619 4.404 1.00 97.75 92 SER A O 1
ATOM 709 N N . GLU A 1 93 ? -7.090 -3.365 3.306 1.00 98.44 93 GLU A N 1
ATOM 710 C CA . GLU A 1 93 ? -6.685 -3.745 1.954 1.00 98.44 93 GLU A CA 1
ATOM 711 C C . GLU A 1 93 ? -6.987 -2.598 0.982 1.00 98.44 93 GLU A C 1
ATOM 713 O O . GLU A 1 93 ? -8.040 -1.960 1.063 1.00 98.44 93 GLU A O 1
ATOM 718 N N . ILE A 1 94 ? -6.069 -2.361 0.050 1.00 98.38 94 ILE A N 1
ATOM 719 C CA . ILE A 1 94 ? -6.292 -1.627 -1.190 1.00 98.38 94 ILE A CA 1
ATOM 720 C C . ILE A 1 94 ? -6.153 -2.654 -2.320 1.00 98.38 94 ILE A C 1
ATOM 722 O O . ILE A 1 94 ? -5.089 -3.270 -2.454 1.00 98.38 94 ILE A O 1
ATOM 726 N N . PRO A 1 95 ? -7.210 -2.894 -3.117 1.00 98.25 95 PRO A N 1
ATOM 727 C CA . PRO A 1 95 ? -7.116 -3.803 -4.248 1.00 98.25 95 PRO A CA 1
ATOM 728 C C . PRO A 1 95 ? -6.162 -3.238 -5.304 1.00 98.25 95 PRO A C 1
ATOM 730 O O . PRO A 1 95 ? -5.897 -2.039 -5.344 1.00 98.25 95 PRO A O 1
ATOM 733 N N . GLN A 1 96 ? -5.680 -4.101 -6.198 1.00 98.19 96 GLN A N 1
ATOM 734 C CA . GLN A 1 96 ? -4.962 -3.649 -7.389 1.00 98.19 96 GLN A CA 1
ATOM 735 C C . GLN A 1 96 ? -5.804 -2.620 -8.160 1.00 98.19 96 GLN A C 1
ATOM 737 O O . GLN A 1 96 ? -7.021 -2.785 -8.279 1.00 98.19 96 GLN A O 1
ATOM 742 N N . ALA A 1 97 ? -5.148 -1.587 -8.692 1.00 97.31 97 ALA A N 1
ATOM 743 C CA . ALA A 1 97 ? -5.782 -0.423 -9.313 1.00 97.31 97 ALA A CA 1
ATOM 744 C C . ALA A 1 97 ? -6.694 0.375 -8.357 1.00 97.31 97 ALA A C 1
ATOM 746 O O . ALA A 1 97 ? -7.627 1.051 -8.794 1.00 97.31 97 ALA A O 1
ATOM 747 N N . GLY A 1 98 ? -6.436 0.277 -7.051 1.00 92.88 98 GLY A N 1
ATOM 748 C CA . GLY A 1 98 ? -7.016 1.143 -6.034 1.00 92.88 98 GLY A CA 1
ATOM 749 C C . GLY A 1 98 ? -6.558 2.607 -6.157 1.00 92.88 98 GLY A C 1
ATOM 750 O O . GLY A 1 98 ? -5.674 2.907 -6.961 1.00 92.88 98 GLY A O 1
ATOM 751 N N . PRO A 1 99 ? -7.182 3.504 -5.374 1.00 81.88 99 PRO A N 1
ATOM 752 C CA . PRO A 1 99 ? -7.135 4.963 -5.537 1.00 81.88 99 PRO A CA 1
ATOM 753 C C . PRO A 1 99 ? -5.762 5.593 -5.317 1.00 81.88 99 PRO A C 1
ATOM 755 O O . PRO A 1 99 ? -5.109 5.224 -4.325 1.00 81.88 99 PRO A O 1
#

Sequence (99 aa):
MHKLSLFLFTILITIPLFSNGGMAMEIVSKDFKHNQSIPPIHTCDGKDLSPHLAWSGAPEGTKSFALSCIDPDAPMGDFIHWLVYNIPATVSEIPQAGP

pLDDT: mean 85.16, std 21.52, range [37.44, 98.69]

Secondary structure (DSSP, 8-state):
----------------------PPPEEE-SS--TTSPPPGGGSTTTT-PPPPEEEE-PPTT--EEEEEEEETTSBTB-EEEEEEEEEETT--EE-TT--

Foldseek 3Di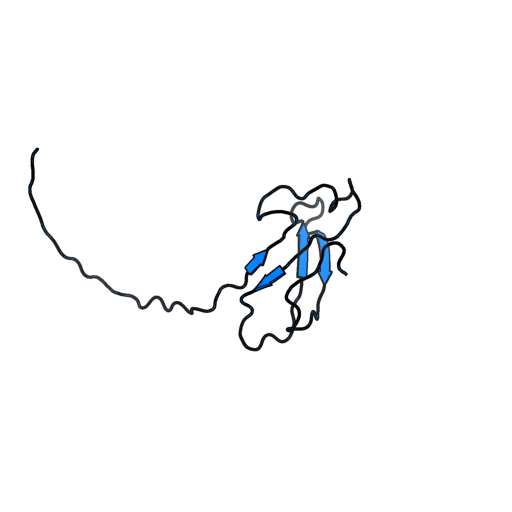:
DDDDDDDDDDDDDPPVPPPPVQPPKDKAFPQDGPPDDHDCCCDPNHVVKATKMFIDSDDPPDAWDKDWDWDQPDPVGIDTSDIDTRHGPPDGIAHINGD

Radi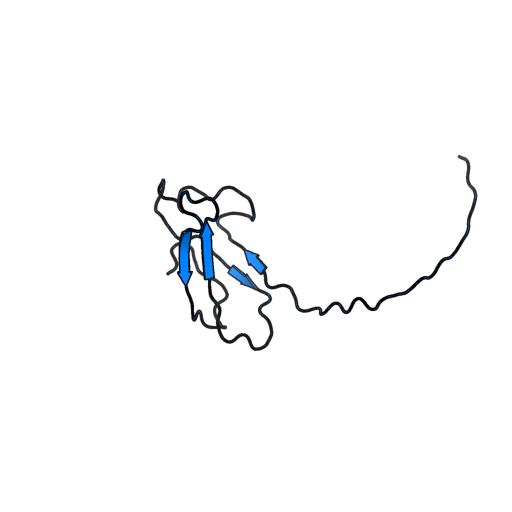us of gyration: 22.46 Å; chains: 1; bounding box: 45×58×54 Å